Protein AF-A0A7C2C066-F1 (afdb_monomer)

InterPro domains:
  IPR024775 Hercynine oxygenase, DinB-like domain [PF12867] (4-113)
  IPR034660 DinB/YfiT-like putative metalloenzymes [G3DSA:1.20.120.450] (1-120)
  IPR034660 DinB/YfiT-like putative metalloenzymes [SSF109854] (2-119)

Sequence (122 aa):
MVAEHIALVEDSTARVLRRLRRVAAGESLPPVPFVPGMVKDGRPQAPEGVRPKGGLSLEEVLALLAKARAFLLEEAAKADPQHPATFPHPFFGELTALGWVRAAAYHEAHHLKALQEALSSR

pLDDT: mean 95.57, std 4.98, range [55.0, 98.81]

Foldseek 3Di:
DLLQLLLLLLLVLLVVLVVLLCVVVVDDDDDDDADAWDADPNRTDDDPSRDDPDPDDPVRSVVSSVVSVVSSVVSLVSGDLPDPDWDQDNHPGTDHNVRSVVVSVVSVVVSVVVVVVVVVVD

Structure (mmCIF, N/CA/C/O backbone):
data_AF-A0A7C2C066-F1
#
_entry.id   AF-A0A7C2C066-F1
#
loop_
_atom_site.group_PDB
_atom_site.id
_atom_site.type_symbol
_atom_site.label_atom_id
_atom_site.label_alt_id
_atom_site.label_comp_id
_atom_site.label_asym_id
_atom_site.label_entity_id
_atom_site.label_seq_id
_atom_site.pdbx_PDB_ins_code
_atom_site.Cartn_x
_atom_site.Cartn_y
_atom_site.Cartn_z
_atom_site.occupancy
_atom_site.B_iso_or_equiv
_atom_site.auth_seq_id
_atom_site.auth_comp_id
_atom_site.auth_asym_id
_atom_site.auth_atom_id
_atom_site.pdbx_PDB_model_num
ATOM 1 N N . MET A 1 1 ? -8.740 -3.406 14.423 1.00 85.00 1 MET A N 1
ATOM 2 C CA . MET A 1 1 ? -9.320 -2.034 14.293 1.00 85.00 1 MET A CA 1
ATOM 3 C C . MET A 1 1 ? -9.180 -1.526 12.854 1.00 85.00 1 MET A C 1
ATOM 5 O O . MET A 1 1 ? -8.377 -2.090 12.125 1.00 85.00 1 MET A O 1
ATOM 9 N N . VAL A 1 2 ? -9.914 -0.488 12.416 1.00 93.44 2 VAL A N 1
ATOM 10 C CA . VAL A 1 2 ? -9.750 0.071 11.046 1.00 93.44 2 VAL A CA 1
ATOM 11 C C . VAL A 1 2 ? -8.317 0.566 10.816 1.00 93.44 2 VAL A C 1
ATOM 13 O O . VAL A 1 2 ? -7.718 0.233 9.803 1.00 93.44 2 VAL A O 1
ATOM 16 N N . ALA A 1 3 ? -7.720 1.257 11.790 1.00 94.69 3 ALA A N 1
ATOM 17 C CA . ALA A 1 3 ? -6.328 1.709 11.700 1.00 94.69 3 ALA A CA 1
ATOM 18 C C . ALA A 1 3 ? -5.314 0.552 11.581 1.00 94.69 3 ALA A C 1
ATOM 20 O O . ALA A 1 3 ? -4.340 0.659 10.846 1.00 94.69 3 ALA A O 1
ATOM 21 N N . GLU A 1 4 ? -5.573 -0.585 12.236 1.00 97.31 4 GLU A N 1
ATOM 22 C CA . GLU A 1 4 ? -4.751 -1.797 12.100 1.00 97.31 4 GLU A CA 1
ATOM 23 C C . GLU A 1 4 ? -4.838 -2.361 10.676 1.00 97.31 4 GLU A C 1
ATOM 25 O O . GLU A 1 4 ? -3.824 -2.735 10.100 1.00 97.31 4 GLU A O 1
ATOM 30 N N . HIS A 1 5 ? -6.036 -2.371 10.079 1.00 97.12 5 HIS A N 1
ATOM 31 C CA . HIS A 1 5 ? -6.213 -2.775 8.684 1.00 97.12 5 HIS A CA 1
ATOM 32 C C . HIS A 1 5 ? -5.418 -1.876 7.732 1.00 97.12 5 HIS A C 1
ATOM 34 O O . HIS A 1 5 ? -4.693 -2.387 6.882 1.00 97.12 5 HIS A O 1
ATOM 40 N N . ILE A 1 6 ? -5.525 -0.552 7.900 1.00 97.56 6 ILE A N 1
ATOM 41 C CA . ILE A 1 6 ? -4.792 0.430 7.088 1.00 97.56 6 ILE A CA 1
ATOM 42 C C . ILE A 1 6 ? -3.285 0.186 7.207 1.00 97.56 6 ILE A C 1
ATOM 44 O O . ILE A 1 6 ? -2.611 0.062 6.190 1.00 97.56 6 ILE A O 1
ATOM 48 N N . ALA A 1 7 ? -2.764 0.009 8.424 1.00 98.00 7 ALA A N 1
ATOM 49 C CA . ALA A 1 7 ? -1.339 -0.233 8.634 1.00 98.00 7 ALA A CA 1
ATOM 50 C C . ALA A 1 7 ? -0.834 -1.497 7.912 1.00 98.00 7 ALA A C 1
ATOM 52 O O . ALA A 1 7 ? 0.238 -1.486 7.307 1.00 98.00 7 ALA A O 1
ATOM 53 N N . LEU A 1 8 ? -1.614 -2.583 7.930 1.00 98.19 8 LEU A N 1
ATOM 54 C CA . LEU A 1 8 ? -1.267 -3.815 7.216 1.00 98.19 8 LEU A CA 1
ATOM 55 C C . LEU A 1 8 ? -1.300 -3.632 5.688 1.00 98.19 8 LEU A C 1
ATOM 57 O O . LEU A 1 8 ? -0.448 -4.179 4.986 1.00 98.19 8 LEU A O 1
ATOM 61 N N . VAL A 1 9 ? -2.258 -2.860 5.165 1.00 98.19 9 VAL A N 1
ATOM 62 C CA . VAL A 1 9 ? -2.347 -2.542 3.729 1.00 98.19 9 VAL A CA 1
ATOM 63 C C . VAL A 1 9 ? -1.191 -1.645 3.280 1.00 98.19 9 VAL A C 1
ATOM 65 O O . VAL A 1 9 ? -0.619 -1.884 2.214 1.00 98.19 9 VAL A O 1
ATOM 68 N N . GLU A 1 10 ? -0.794 -0.664 4.090 1.00 98.56 10 GLU A N 1
ATOM 69 C CA . GLU A 1 10 ? 0.356 0.200 3.805 1.00 98.56 10 GLU A CA 1
ATOM 70 C C . GLU A 1 10 ? 1.674 -0.587 3.795 1.00 98.56 10 GLU A C 1
ATOM 72 O O . GLU A 1 10 ? 2.435 -0.479 2.833 1.00 98.56 10 GLU A O 1
ATOM 77 N N . ASP A 1 11 ? 1.918 -1.445 4.796 1.00 98.69 11 ASP A N 1
ATOM 78 C CA . ASP A 1 11 ? 3.110 -2.309 4.830 1.00 98.69 11 ASP A CA 1
ATOM 79 C C . ASP A 1 11 ? 3.138 -3.275 3.633 1.00 98.69 11 ASP A C 1
ATOM 81 O O . ASP A 1 11 ? 4.172 -3.436 2.977 1.00 98.69 11 ASP A O 1
ATOM 85 N N . SER A 1 12 ? 1.993 -3.879 3.294 1.00 97.94 12 SER A N 1
ATOM 86 C CA . SER A 1 12 ? 1.867 -4.750 2.122 1.00 97.94 12 SER A CA 1
ATOM 87 C C . SER A 1 12 ? 2.185 -4.001 0.824 1.00 97.94 12 SER A C 1
ATOM 89 O O . SER A 1 12 ? 2.999 -4.472 0.025 1.00 97.94 12 SER A O 1
ATOM 91 N N . THR A 1 13 ? 1.623 -2.802 0.647 1.00 98.50 13 THR A N 1
ATOM 92 C CA . THR A 1 13 ? 1.886 -1.944 -0.517 1.00 98.50 13 THR A CA 1
ATOM 93 C C . THR A 1 13 ? 3.366 -1.582 -0.602 1.00 98.50 13 THR A C 1
ATOM 95 O O . THR A 1 13 ? 3.974 -1.741 -1.658 1.00 98.50 13 THR A O 1
ATOM 98 N N . ALA A 1 14 ? 3.988 -1.179 0.508 1.00 98.75 14 ALA A N 1
ATOM 99 C CA . ALA A 1 14 ? 5.409 -0.842 0.558 1.00 98.75 14 ALA A CA 1
ATOM 100 C C . ALA A 1 14 ? 6.302 -2.013 0.103 1.00 98.75 14 ALA A C 1
ATOM 102 O O . ALA A 1 14 ? 7.240 -1.830 -0.678 1.00 98.75 14 ALA A O 1
ATOM 103 N N . ARG A 1 15 ? 5.982 -3.249 0.514 1.00 98.44 15 ARG A N 1
ATOM 104 C CA . ARG A 1 15 ? 6.694 -4.457 0.050 1.00 98.44 15 ARG A CA 1
ATOM 105 C C . ARG A 1 15 ? 6.535 -4.689 -1.448 1.00 98.44 15 ARG A C 1
ATOM 107 O O . ARG A 1 15 ? 7.500 -5.109 -2.092 1.00 98.44 15 ARG A O 1
ATOM 114 N N . VAL A 1 16 ? 5.357 -4.416 -2.005 1.00 98.19 16 VAL A N 1
ATOM 115 C CA . VAL A 1 16 ? 5.132 -4.502 -3.452 1.00 98.19 16 VAL A CA 1
ATOM 116 C C . VAL A 1 16 ? 5.937 -3.436 -4.195 1.00 98.19 16 VAL A C 1
ATOM 118 O O . VAL A 1 16 ? 6.626 -3.774 -5.154 1.00 98.19 16 VAL A O 1
ATOM 121 N N . LEU A 1 17 ? 5.950 -2.186 -3.725 1.00 98.69 17 LEU A N 1
ATOM 122 C CA . LEU A 1 17 ? 6.763 -1.119 -4.325 1.00 98.69 17 LEU A CA 1
ATOM 123 C C . LEU A 1 17 ? 8.253 -1.464 -4.306 1.00 98.69 17 LEU A C 1
ATOM 125 O O . LEU A 1 17 ? 8.925 -1.370 -5.333 1.00 98.69 17 LEU A O 1
ATOM 129 N N . ARG A 1 18 ? 8.755 -1.977 -3.177 1.00 98.56 18 ARG A N 1
ATOM 130 C CA . ARG A 1 18 ? 10.123 -2.496 -3.074 1.00 98.56 18 ARG A CA 1
ATOM 131 C C . ARG A 1 18 ? 10.387 -3.592 -4.103 1.00 98.56 18 ARG A C 1
ATOM 133 O O . ARG A 1 18 ? 11.435 -3.594 -4.741 1.00 98.56 18 ARG A O 1
ATOM 140 N N . ARG A 1 19 ? 9.462 -4.543 -4.255 1.00 98.12 19 ARG A N 1
ATOM 141 C CA . ARG A 1 19 ? 9.585 -5.631 -5.232 1.00 98.12 19 ARG A CA 1
ATOM 142 C C . ARG A 1 19 ? 9.658 -5.087 -6.658 1.00 98.12 19 ARG A C 1
ATOM 144 O O . ARG A 1 19 ? 10.547 -5.484 -7.403 1.00 98.12 19 ARG A O 1
ATOM 151 N N . LEU A 1 20 ? 8.759 -4.177 -7.018 1.00 98.12 20 LEU A N 1
ATOM 152 C CA . LEU A 1 20 ? 8.708 -3.563 -8.344 1.00 98.12 20 LEU A CA 1
ATOM 153 C C . LEU A 1 20 ? 9.972 -2.761 -8.649 1.00 98.12 20 LEU A C 1
ATOM 155 O O . LEU A 1 20 ? 10.510 -2.880 -9.743 1.00 98.12 20 LEU A O 1
ATOM 159 N N . ARG A 1 21 ? 10.503 -2.028 -7.667 1.00 97.94 21 ARG A N 1
ATOM 160 C CA . ARG A 1 21 ? 11.782 -1.318 -7.784 1.00 97.94 21 ARG A CA 1
ATOM 161 C C . ARG A 1 21 ? 12.954 -2.262 -8.061 1.00 97.94 21 ARG A C 1
ATOM 163 O O . ARG A 1 21 ? 13.800 -1.956 -8.890 1.00 97.94 21 ARG A O 1
ATOM 170 N N . ARG A 1 22 ? 13.002 -3.415 -7.389 1.00 97.81 22 ARG A N 1
ATOM 171 C CA . ARG A 1 22 ? 14.030 -4.447 -7.621 1.00 97.81 22 ARG A CA 1
ATOM 172 C C . ARG A 1 22 ? 13.919 -5.061 -9.019 1.00 97.81 22 ARG A C 1
ATOM 174 O O . ARG A 1 22 ? 14.922 -5.205 -9.705 1.00 97.81 22 ARG A O 1
ATOM 181 N N . VAL A 1 23 ? 12.698 -5.350 -9.469 1.00 97.06 23 VAL A N 1
ATOM 182 C CA . VAL A 1 23 ? 12.434 -5.816 -10.844 1.00 97.06 23 VAL A CA 1
ATOM 183 C C . VAL A 1 23 ? 12.861 -4.761 -11.869 1.00 97.06 23 VAL A C 1
ATOM 185 O O . VAL A 1 23 ? 13.515 -5.100 -12.849 1.00 97.06 23 VAL A O 1
ATOM 188 N N . ALA A 1 24 ? 12.555 -3.484 -11.626 1.00 96.00 24 ALA A N 1
ATOM 189 C CA . ALA A 1 24 ? 12.984 -2.373 -12.476 1.00 96.00 24 ALA A CA 1
ATOM 190 C C . ALA A 1 24 ? 14.515 -2.220 -12.531 1.00 96.00 24 ALA A C 1
ATOM 192 O O . ALA A 1 24 ? 15.060 -1.820 -13.554 1.00 96.00 24 ALA A O 1
ATOM 193 N N . ALA A 1 25 ? 15.219 -2.603 -11.463 1.00 96.69 25 ALA A N 1
ATOM 194 C CA . ALA A 1 25 ? 16.680 -2.674 -11.428 1.00 96.69 25 ALA A CA 1
ATOM 195 C C . ALA A 1 25 ? 17.262 -3.924 -12.127 1.00 96.69 25 ALA A C 1
ATOM 197 O O . ALA A 1 25 ? 18.473 -4.134 -12.093 1.00 96.69 25 ALA A O 1
ATOM 198 N N . GLY A 1 26 ? 16.424 -4.759 -12.752 1.00 96.88 26 GLY A N 1
ATOM 199 C CA . GLY A 1 26 ? 16.839 -5.961 -13.478 1.00 96.88 26 GLY A CA 1
ATOM 20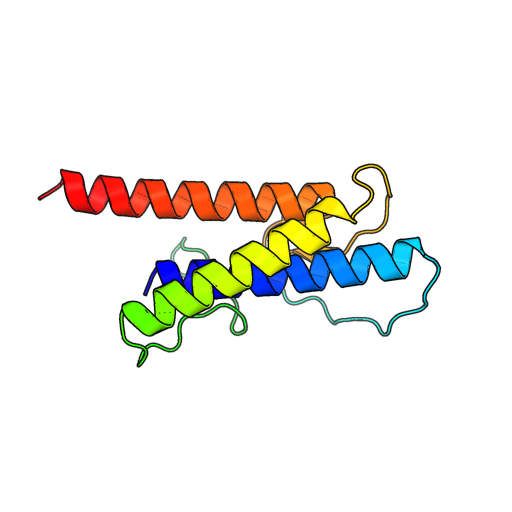0 C C . GLY A 1 26 ? 16.968 -7.218 -12.616 1.00 96.88 26 GLY A C 1
ATOM 201 O O . GLY A 1 26 ? 17.459 -8.238 -13.099 1.00 96.88 26 GLY A O 1
ATOM 202 N N . GLU A 1 27 ? 16.537 -7.191 -11.350 1.00 97.94 27 GLU A N 1
ATOM 203 C CA . GLU A 1 27 ? 16.578 -8.384 -10.504 1.00 97.94 27 GLU A CA 1
ATOM 204 C C . GLU A 1 27 ? 15.534 -9.424 -10.940 1.00 97.94 27 GLU A C 1
ATOM 206 O O . GLU A 1 27 ? 14.340 -9.132 -11.053 1.00 97.94 27 GLU A O 1
ATOM 211 N N . SER A 1 28 ? 15.968 -10.679 -11.092 1.00 95.50 28 SER A N 1
ATOM 212 C CA . SER A 1 28 ? 15.064 -11.819 -11.261 1.00 95.50 28 SER A CA 1
ATOM 213 C C . SER A 1 28 ? 14.562 -12.287 -9.895 1.00 95.50 28 SER A C 1
ATOM 215 O O . SER A 1 28 ? 15.324 -12.805 -9.078 1.00 95.50 28 SER A O 1
ATOM 217 N N . LEU A 1 29 ? 13.274 -12.071 -9.621 1.00 95.19 29 LEU A N 1
ATOM 218 C CA . LEU A 1 29 ? 12.647 -12.437 -8.352 1.00 95.19 29 LEU A CA 1
ATOM 219 C C . LEU A 1 29 ? 11.726 -13.648 -8.525 1.00 95.19 29 LEU A C 1
ATOM 221 O O . LEU A 1 29 ? 11.014 -13.726 -9.527 1.00 95.19 29 LEU A O 1
ATOM 225 N N . PRO A 1 30 ? 11.646 -14.549 -7.527 1.00 93.94 30 PRO A N 1
ATOM 226 C CA . PRO A 1 30 ? 10.768 -15.711 -7.601 1.00 93.94 30 PRO A CA 1
ATOM 227 C C . PRO A 1 30 ? 9.309 -15.271 -7.777 1.00 93.94 30 PRO A C 1
ATOM 229 O O . PRO A 1 30 ? 8.913 -14.265 -7.169 1.00 93.94 30 PRO A O 1
ATOM 232 N N . PRO A 1 31 ? 8.513 -15.981 -8.594 1.00 88.88 31 PRO A N 1
ATOM 233 C CA . PRO A 1 31 ? 7.116 -15.638 -8.812 1.00 88.88 31 PRO A CA 1
ATOM 234 C C . PRO A 1 31 ? 6.332 -15.734 -7.501 1.00 88.88 31 PRO A C 1
ATOM 236 O O . PRO A 1 31 ? 6.587 -16.603 -6.668 1.00 88.88 31 PRO A O 1
ATOM 239 N N . VAL A 1 32 ? 5.368 -14.833 -7.325 1.00 90.12 32 VAL A N 1
ATOM 240 C CA . VAL A 1 32 ? 4.404 -14.896 -6.223 1.00 90.12 32 VAL A CA 1
ATOM 241 C C . VAL A 1 32 ? 3.071 -15.334 -6.824 1.00 90.12 32 VAL A C 1
ATOM 243 O O . VAL A 1 32 ? 2.603 -14.661 -7.744 1.00 90.12 32 VAL A O 1
ATOM 246 N N . PRO A 1 33 ? 2.465 -16.443 -6.361 1.00 89.44 33 PRO A N 1
ATOM 247 C CA . PRO A 1 33 ? 1.160 -16.867 -6.849 1.00 89.44 33 PRO A CA 1
ATOM 248 C C . PRO A 1 33 ? 0.112 -15.773 -6.641 1.00 89.44 33 PRO A C 1
ATOM 250 O O . PRO A 1 33 ? -0.024 -15.232 -5.542 1.00 89.44 33 PRO A O 1
ATOM 253 N N . PHE A 1 34 ? -0.634 -15.456 -7.697 1.00 91.38 34 PHE A N 1
ATOM 254 C CA . PHE A 1 34 ? -1.765 -14.546 -7.593 1.00 91.38 34 PHE A CA 1
ATOM 255 C C . PHE A 1 34 ? -2.905 -15.208 -6.816 1.00 91.38 34 PHE A C 1
ATOM 257 O O . PHE A 1 34 ? -3.294 -16.339 -7.108 1.00 91.38 34 PHE A O 1
ATOM 264 N N . VAL A 1 35 ? -3.463 -14.471 -5.857 1.00 90.50 35 VAL A N 1
ATOM 265 C CA . VAL A 1 35 ? -4.668 -14.862 -5.124 1.00 90.50 35 VAL A CA 1
ATOM 266 C C . VAL A 1 35 ? -5.733 -13.789 -5.364 1.00 90.50 35 VAL A C 1
ATOM 268 O O . VAL A 1 35 ? -5.538 -12.648 -4.929 1.00 90.50 35 VAL A O 1
ATOM 271 N N . PRO A 1 36 ? -6.843 -14.112 -6.052 1.00 92.62 36 PRO A N 1
ATOM 272 C CA . PRO A 1 36 ? -7.905 -13.147 -6.294 1.00 92.62 36 PRO A CA 1
ATOM 273 C C . PRO A 1 36 ? -8.604 -12.752 -4.991 1.00 92.62 36 PRO A C 1
ATOM 275 O O . PRO A 1 36 ? -8.742 -13.543 -4.054 1.00 92.62 36 PRO A O 1
ATOM 278 N N . GLY A 1 37 ? -9.070 -11.508 -4.944 1.00 94.12 37 GLY A N 1
ATOM 279 C CA . GLY A 1 37 ? -9.902 -11.003 -3.865 1.00 94.12 37 GLY A CA 1
ATOM 280 C C . GLY A 1 37 ? -11.249 -11.720 -3.836 1.00 94.12 37 GLY A C 1
ATOM 281 O O . GLY A 1 37 ? -11.815 -12.061 -4.874 1.00 94.12 37 GLY A O 1
ATOM 282 N N . MET A 1 38 ? -11.780 -11.941 -2.636 1.00 96.31 38 MET A N 1
ATOM 283 C CA . MET A 1 38 ? -13.093 -12.558 -2.456 1.00 96.31 38 MET A CA 1
ATOM 284 C C . MET A 1 38 ? -14.147 -11.498 -2.153 1.00 96.31 38 MET A C 1
ATOM 286 O O . MET A 1 38 ? -13.891 -10.551 -1.409 1.00 96.31 38 MET A O 1
ATOM 290 N N . VAL A 1 39 ? -15.353 -11.693 -2.678 1.00 96.25 39 VAL A N 1
ATOM 291 C CA . VAL A 1 39 ? -16.541 -10.905 -2.335 1.00 96.25 39 VAL A CA 1
ATOM 292 C C . VAL A 1 39 ? -17.551 -11.844 -1.688 1.00 96.25 39 VAL A C 1
ATOM 294 O O . VAL A 1 39 ? -17.864 -12.893 -2.242 1.00 96.25 39 VAL A O 1
ATOM 297 N N . LYS A 1 40 ? -18.055 -11.474 -0.511 1.00 96.00 40 LYS A N 1
ATOM 298 C CA . LYS A 1 40 ? -19.087 -12.217 0.218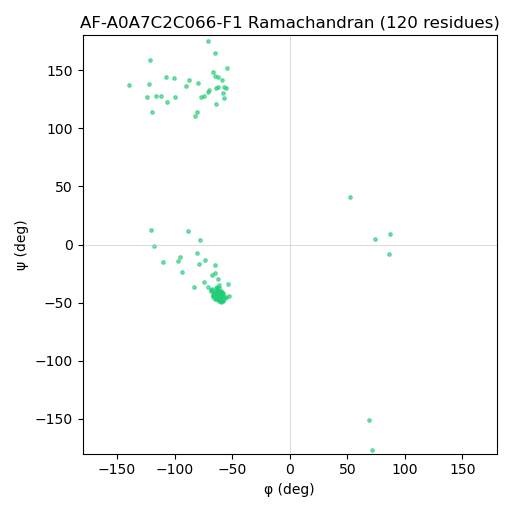 1.00 96.00 40 LYS A CA 1
ATOM 299 C C . LYS A 1 40 ? -20.254 -11.281 0.496 1.00 96.00 40 LYS A C 1
ATOM 301 O O . LYS A 1 40 ? -20.035 -10.193 1.021 1.00 96.00 40 LYS A O 1
ATOM 306 N N . ASP A 1 41 ? -21.463 -11.682 0.110 1.00 95.81 41 ASP A N 1
ATOM 307 C CA . ASP A 1 41 ? -22.694 -10.897 0.294 1.00 95.81 41 ASP A CA 1
ATOM 308 C C . ASP 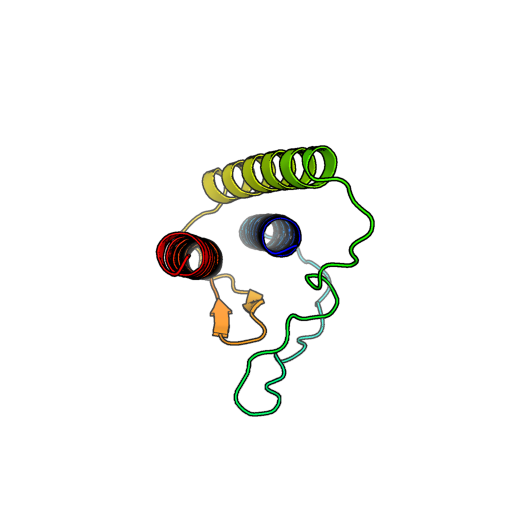A 1 41 ? -22.573 -9.457 -0.252 1.00 95.81 41 ASP A C 1
ATOM 310 O O . ASP A 1 41 ? -22.959 -8.481 0.388 1.00 95.81 41 ASP A O 1
ATOM 314 N N . GLY A 1 42 ? -21.938 -9.313 -1.422 1.00 93.69 42 GLY A N 1
ATOM 315 C CA . GLY A 1 42 ? -21.671 -8.016 -2.056 1.00 93.69 42 GLY A CA 1
ATOM 316 C C . GLY A 1 42 ? -20.555 -7.188 -1.405 1.00 93.69 42 GLY A C 1
ATOM 317 O O . GLY A 1 42 ? -20.320 -6.057 -1.823 1.00 93.69 42 GLY A O 1
ATOM 318 N N . ARG A 1 43 ? -19.848 -7.721 -0.399 1.00 91.62 43 ARG A N 1
ATOM 319 C CA . ARG A 1 43 ? -18.788 -7.013 0.335 1.00 91.62 43 ARG A CA 1
ATOM 320 C C . ARG A 1 43 ? -17.402 -7.606 0.058 1.00 91.62 43 ARG A C 1
ATOM 322 O O . ARG A 1 43 ? -17.221 -8.815 0.255 1.00 91.62 43 ARG A O 1
ATOM 329 N N . PRO A 1 44 ? -16.408 -6.789 -0.340 1.00 92.81 44 PRO A N 1
ATOM 330 C CA . PRO A 1 44 ? -15.036 -7.254 -0.486 1.00 92.81 44 PRO A CA 1
ATOM 331 C C . PRO A 1 44 ? -14.489 -7.736 0.857 1.00 92.81 44 PRO A C 1
ATOM 333 O O . PRO A 1 44 ? -14.684 -7.104 1.895 1.00 92.81 44 PRO A O 1
ATOM 336 N N . GLN A 1 45 ? -13.811 -8.877 0.833 1.00 94.88 45 GLN A N 1
ATOM 337 C CA . GLN A 1 45 ? -13.191 -9.483 2.001 1.00 94.88 45 GLN A CA 1
ATOM 338 C C . GLN A 1 45 ? -11.703 -9.153 2.013 1.00 94.88 45 GLN A C 1
ATOM 340 O O . GLN A 1 45 ? -10.998 -9.422 1.041 1.00 94.88 45 GLN A O 1
ATOM 345 N N . ALA A 1 46 ? -11.217 -8.613 3.133 1.00 92.31 46 ALA A N 1
ATOM 346 C C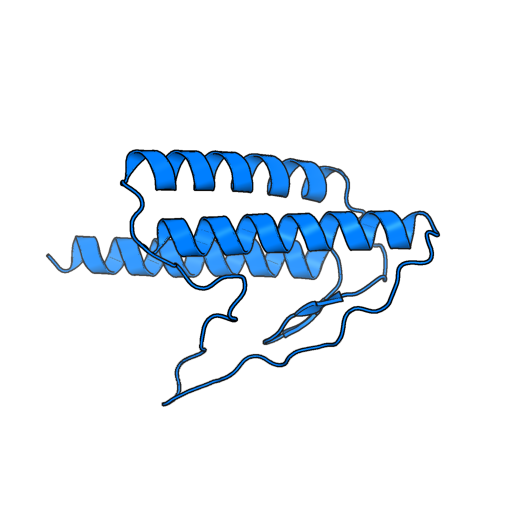A . ALA A 1 46 ? -9.790 -8.386 3.318 1.00 92.31 46 ALA A CA 1
ATOM 347 C C . ALA A 1 46 ? -9.022 -9.719 3.160 1.00 92.31 46 ALA A C 1
ATOM 349 O O . ALA A 1 46 ? -9.358 -10.699 3.853 1.00 92.31 46 ALA A O 1
ATOM 350 N N . PRO A 1 47 ? -8.003 -9.767 2.276 1.00 93.00 47 PRO A N 1
ATOM 351 C CA . PRO A 1 47 ? -7.094 -10.902 2.181 1.00 93.00 47 PRO A CA 1
ATOM 352 C C . PRO A 1 47 ? -6.457 -11.219 3.534 1.00 93.00 47 PRO A C 1
ATOM 354 O O . PRO A 1 47 ? -6.278 -10.329 4.365 1.00 93.00 47 PRO A O 1
ATOM 357 N N . GLU A 1 48 ? -6.090 -12.484 3.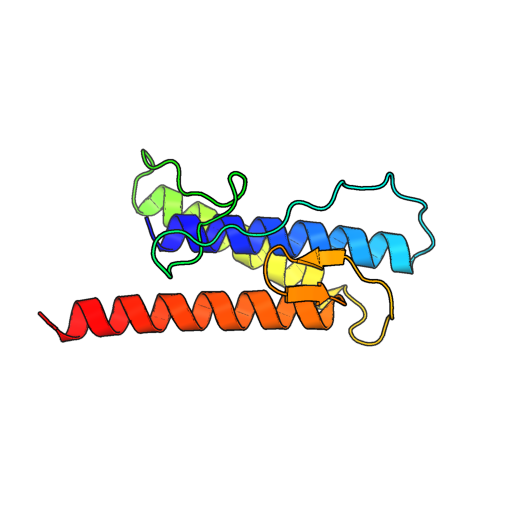749 1.00 91.75 48 GLU A N 1
ATOM 358 C CA . GLU A 1 48 ? -5.569 -12.962 5.037 1.00 91.75 48 GLU A CA 1
ATOM 359 C C . GLU A 1 48 ? -4.397 -12.115 5.554 1.00 91.75 48 GLU A C 1
ATOM 361 O O . GLU A 1 48 ? -4.406 -11.699 6.711 1.00 91.75 48 GLU A O 1
ATOM 366 N N . GLY A 1 49 ? -3.444 -11.773 4.679 1.00 90.25 49 GLY A N 1
ATOM 367 C CA . GLY A 1 49 ? -2.253 -10.998 5.043 1.00 90.25 49 GLY A CA 1
ATOM 368 C C . GLY A 1 49 ? -2.520 -9.564 5.514 1.00 90.25 49 GLY A C 1
ATOM 369 O O . GLY A 1 49 ? -1.654 -8.974 6.151 1.00 90.25 49 GLY A O 1
ATOM 370 N N . VAL A 1 50 ? -3.704 -9.010 5.238 1.00 95.12 50 VAL A N 1
ATOM 371 C CA . VAL A 1 50 ? -4.091 -7.648 5.648 1.00 95.12 50 VAL A CA 1
ATOM 372 C C . VAL A 1 50 ? -5.336 -7.628 6.532 1.00 95.12 50 VAL A C 1
ATOM 374 O O . VAL A 1 50 ? -5.920 -6.571 6.777 1.00 95.12 50 VAL A O 1
ATOM 377 N N . ARG A 1 51 ? -5.767 -8.792 7.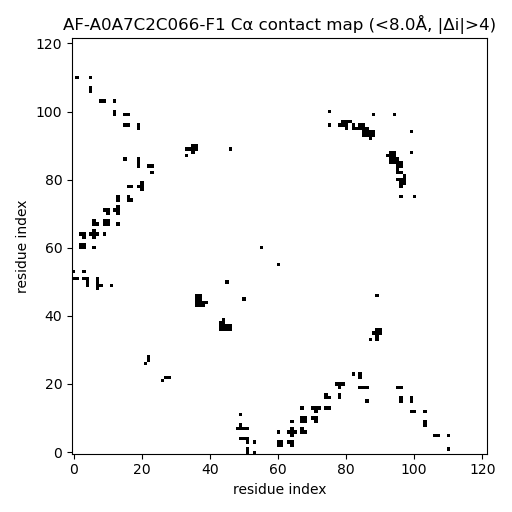026 1.00 94.62 51 ARG A N 1
ATOM 378 C CA . ARG A 1 51 ? -6.886 -8.888 7.959 1.00 94.62 51 ARG A CA 1
ATOM 379 C C . ARG A 1 51 ? -6.419 -8.480 9.364 1.00 94.62 51 ARG A C 1
ATOM 381 O O . ARG A 1 51 ? -5.456 -9.066 9.859 1.00 94.62 51 ARG A O 1
A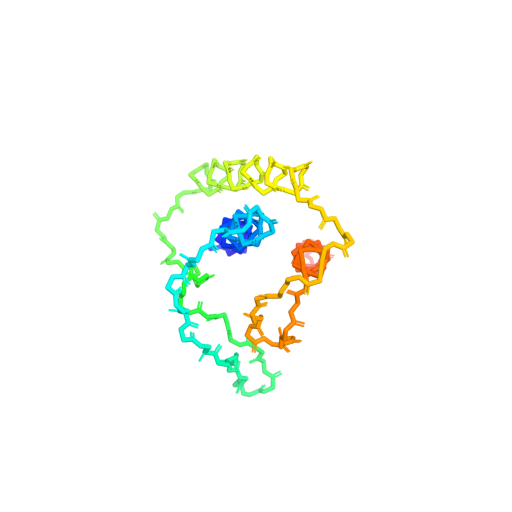TOM 388 N N . PRO A 1 52 ? -7.104 -7.532 10.033 1.00 94.31 52 PRO A N 1
ATOM 389 C CA . PRO A 1 52 ? -6.851 -7.232 11.439 1.00 94.31 52 PRO A CA 1
ATOM 390 C C . PRO A 1 52 ? -6.972 -8.487 12.299 1.00 94.31 52 PRO A C 1
ATOM 392 O O . PRO A 1 52 ? -7.932 -9.245 12.152 1.00 94.31 52 PRO A O 1
ATOM 395 N N . LYS A 1 53 ? -6.021 -8.682 13.207 1.00 93.38 53 LYS A N 1
ATOM 396 C CA . LYS A 1 53 ? -6.017 -9.793 14.166 1.00 93.38 53 LYS A CA 1
ATOM 397 C C . LYS A 1 53 ? -6.662 -9.385 15.488 1.00 93.38 53 LYS A C 1
ATOM 399 O O . LYS A 1 53 ? -7.187 -10.240 16.195 1.00 93.38 53 LYS A O 1
ATOM 404 N N . GLY A 1 54 ? -6.673 -8.085 15.789 1.00 92.81 54 GLY A N 1
ATOM 405 C CA . GLY A 1 54 ? -7.088 -7.581 17.093 1.00 92.81 54 GLY A CA 1
ATOM 406 C C . GLY A 1 54 ? -6.057 -7.894 18.182 1.00 92.81 54 GLY A C 1
ATOM 407 O O . GLY A 1 54 ? -4.984 -8.427 17.912 1.00 92.81 54 GLY A O 1
ATOM 408 N N . GLY A 1 55 ? -6.376 -7.523 19.422 1.00 94.81 55 GLY A N 1
ATOM 409 C CA . GLY A 1 55 ? -5.506 -7.754 20.584 1.00 94.81 55 GLY A CA 1
ATOM 410 C C . GLY A 1 55 ? -4.442 -6.680 20.835 1.00 94.81 55 GLY A C 1
ATOM 411 O O . GLY A 1 55 ? -3.822 -6.707 21.888 1.00 94.81 55 GLY A O 1
ATOM 412 N N . LEU A 1 56 ? -4.270 -5.721 19.921 1.00 96.56 56 LEU A N 1
ATOM 413 C CA . LEU A 1 56 ? -3.426 -4.543 20.130 1.00 96.56 56 LEU A CA 1
ATOM 414 C C . LEU A 1 56 ? -4.214 -3.409 20.798 1.00 96.56 56 LEU A C 1
ATOM 416 O O . LEU A 1 56 ? -5.376 -3.158 20.460 1.00 96.56 56 LEU A O 1
ATOM 420 N N . SER A 1 57 ? -3.553 -2.691 21.700 1.00 97.19 57 SER A N 1
ATOM 421 C CA . SER A 1 57 ? -4.002 -1.404 22.225 1.00 97.19 57 SER A CA 1
ATOM 422 C C . SER A 1 57 ? -4.038 -0.336 21.126 1.00 97.19 57 SER A C 1
ATOM 424 O O . SER A 1 57 ? -3.461 -0.485 20.044 1.00 97.19 57 SER A O 1
ATOM 426 N N . LEU A 1 58 ? -4.722 0.779 21.397 1.00 95.50 58 LEU A N 1
ATOM 427 C CA . LEU A 1 58 ? -4.759 1.907 20.467 1.00 95.50 58 LEU A CA 1
ATOM 428 C C . LEU A 1 58 ? -3.354 2.456 20.187 1.00 95.50 58 LEU A C 1
ATOM 430 O O . LEU A 1 58 ? -3.027 2.715 19.032 1.00 95.50 58 LEU A O 1
ATOM 434 N N . GLU A 1 59 ? -2.526 2.600 21.221 1.00 98.00 59 GLU A N 1
ATOM 435 C CA . GLU A 1 59 ? -1.154 3.097 21.095 1.00 98.00 59 GLU A CA 1
ATOM 436 C C . GLU A 1 59 ? -0.308 2.188 20.195 1.00 98.00 59 GLU A C 1
ATOM 438 O O . GLU A 1 59 ? 0.341 2.669 19.266 1.00 98.00 59 GLU A O 1
ATOM 443 N N . GLU A 1 60 ? -0.396 0.869 20.384 1.00 98.25 60 GLU A N 1
ATOM 444 C CA . GLU A 1 60 ? 0.307 -0.105 19.543 1.00 98.25 60 GLU A CA 1
ATOM 445 C C . GLU A 1 60 ? -0.143 -0.039 18.080 1.00 98.25 60 GLU A C 1
ATOM 447 O O . GLU A 1 60 ? 0.685 -0.112 17.170 1.00 98.25 60 GLU A O 1
ATOM 452 N N . VAL A 1 61 ? -1.442 0.145 17.827 1.00 97.75 61 VAL A N 1
ATOM 453 C CA . VAL A 1 61 ? -1.956 0.292 16.458 1.00 97.75 61 VAL A CA 1
ATOM 454 C C . VAL A 1 61 ? -1.505 1.600 15.815 1.00 97.75 61 VAL A C 1
ATOM 456 O O . VAL A 1 61 ? -1.160 1.599 14.633 1.00 97.75 61 VAL A O 1
ATOM 459 N N . LEU A 1 62 ? -1.465 2.704 16.561 1.00 97.12 62 LEU A N 1
ATOM 460 C CA . LEU A 1 62 ? -0.966 3.980 16.046 1.00 97.12 62 LEU A CA 1
ATOM 461 C C . LEU A 1 62 ? 0.537 3.915 15.746 1.00 97.12 62 LEU A C 1
ATOM 463 O O . LEU A 1 62 ? 0.968 4.405 14.702 1.00 97.12 62 LEU A O 1
ATOM 467 N N . ALA A 1 63 ? 1.323 3.253 16.597 1.00 98.31 63 ALA A N 1
ATOM 468 C CA . ALA A 1 63 ? 2.742 3.015 16.348 1.00 98.31 63 ALA A CA 1
ATOM 469 C C . ALA A 1 63 ? 2.964 2.130 15.108 1.00 98.31 63 ALA A C 1
ATOM 471 O O . ALA A 1 63 ? 3.829 2.422 14.277 1.00 98.31 63 ALA A O 1
ATOM 472 N N . LEU A 1 64 ? 2.155 1.077 14.943 1.00 98.06 64 LEU A N 1
ATOM 473 C CA . LEU A 1 64 ? 2.185 0.216 13.761 1.00 98.06 64 LEU A CA 1
ATOM 474 C C . LEU A 1 64 ? 1.857 1.003 12.485 1.00 98.06 64 LEU A C 1
ATOM 476 O O . LEU A 1 64 ? 2.578 0.879 11.495 1.00 98.06 64 LEU A O 1
ATOM 480 N N . LEU A 1 65 ? 0.809 1.831 12.517 1.00 97.81 65 LEU A N 1
ATOM 481 C CA . LEU A 1 65 ? 0.413 2.673 11.390 1.00 97.81 65 LEU A CA 1
ATOM 482 C C . LEU A 1 65 ? 1.506 3.681 11.028 1.00 97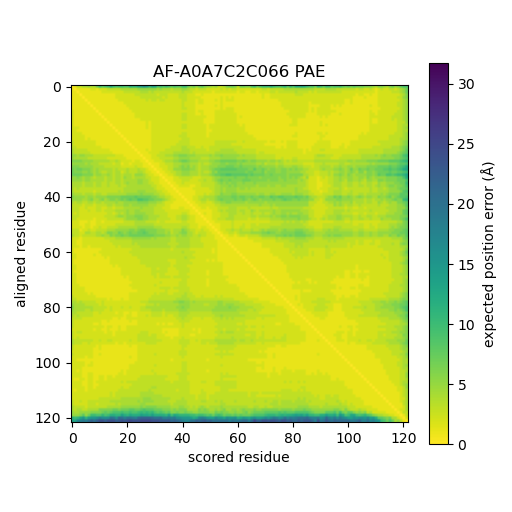.81 65 LEU A C 1
ATOM 484 O O . LEU A 1 65 ? 1.880 3.773 9.864 1.00 97.81 65 LEU A O 1
ATOM 488 N N . ALA A 1 66 ? 2.076 4.383 12.009 1.00 98.50 66 ALA A N 1
ATOM 489 C CA . ALA A 1 66 ? 3.157 5.338 11.768 1.00 98.50 66 ALA A CA 1
ATOM 490 C C . ALA A 1 66 ? 4.379 4.671 11.112 1.00 98.50 66 ALA A C 1
ATOM 492 O O . ALA A 1 66 ? 4.957 5.206 10.163 1.00 98.50 66 ALA A O 1
ATOM 493 N N . LYS A 1 67 ? 4.746 3.469 11.574 1.00 98.69 67 LYS A N 1
ATOM 494 C CA . LYS A 1 67 ? 5.833 2.678 10.988 1.00 98.69 67 LYS A CA 1
ATOM 495 C C . LYS A 1 67 ? 5.524 2.249 9.551 1.00 98.69 67 LYS A C 1
ATOM 497 O O . LYS A 1 67 ? 6.388 2.381 8.684 1.00 98.69 67 LYS A O 1
ATOM 502 N N . ALA A 1 68 ? 4.320 1.736 9.298 1.00 98.56 68 ALA A N 1
ATOM 503 C CA . ALA A 1 68 ? 3.895 1.318 7.964 1.00 98.56 68 ALA A CA 1
ATOM 504 C C . ALA A 1 68 ? 3.869 2.503 6.985 1.00 98.56 68 ALA A C 1
ATOM 506 O O . ALA A 1 68 ? 4.392 2.387 5.877 1.00 98.56 68 ALA A O 1
ATOM 507 N N . ARG A 1 69 ? 3.383 3.666 7.437 1.00 98.50 69 ARG A N 1
ATOM 508 C CA . ARG A 1 69 ? 3.365 4.913 6.665 1.00 98.50 69 ARG A CA 1
ATOM 509 C C . ARG A 1 69 ? 4.756 5.352 6.255 1.00 98.50 69 ARG A C 1
ATOM 511 O O . ARG A 1 69 ? 4.984 5.644 5.084 1.00 98.50 69 ARG A O 1
ATOM 518 N N . ALA A 1 70 ? 5.688 5.394 7.205 1.00 98.81 70 ALA A N 1
ATOM 519 C CA . ALA A 1 70 ? 7.068 5.772 6.924 1.00 98.81 70 ALA A CA 1
ATOM 520 C C . ALA A 1 70 ? 7.686 4.850 5.861 1.00 98.81 70 ALA A C 1
ATOM 522 O O . ALA A 1 70 ? 8.296 5.329 4.907 1.00 98.81 70 ALA A O 1
ATOM 523 N N . PHE A 1 71 ? 7.455 3.540 5.979 1.00 98.81 71 PHE A N 1
ATOM 524 C CA . PHE A 1 71 ? 7.954 2.559 5.021 1.00 98.81 71 PHE A CA 1
ATOM 525 C C . PHE A 1 71 ? 7.313 2.707 3.628 1.00 98.81 71 PHE A C 1
ATOM 527 O O . PHE A 1 71 ? 8.018 2.677 2.617 1.00 98.81 71 PHE A O 1
ATOM 534 N N . LEU A 1 72 ? 5.995 2.920 3.557 1.00 98.81 72 LEU A N 1
ATOM 535 C CA . LEU A 1 72 ? 5.292 3.174 2.299 1.00 98.81 72 LEU A CA 1
ATOM 536 C C . LEU A 1 72 ? 5.826 4.422 1.595 1.00 98.81 72 LEU A C 1
ATOM 538 O O . LEU A 1 72 ? 6.138 4.359 0.407 1.00 98.81 72 LEU A O 1
ATOM 542 N N . LEU A 1 73 ? 5.960 5.536 2.318 1.00 98.62 73 LEU A N 1
ATOM 543 C CA . LEU A 1 73 ? 6.465 6.789 1.757 1.00 98.62 73 LEU A CA 1
ATOM 544 C C . LEU A 1 73 ? 7.916 6.655 1.281 1.00 98.62 73 LEU A C 1
ATOM 546 O O . LEU A 1 73 ? 8.257 7.165 0.215 1.00 98.62 73 LEU A O 1
ATOM 550 N N . GLU A 1 74 ? 8.754 5.928 2.024 1.00 98.69 74 GLU A N 1
ATOM 551 C CA . GLU A 1 74 ? 10.137 5.658 1.632 1.00 98.69 74 GLU A CA 1
ATOM 552 C C . GLU A 1 74 ? 10.223 4.872 0.313 1.00 98.69 74 GLU A C 1
ATOM 554 O O . GLU A 1 74 ? 10.994 5.241 -0.573 1.00 98.69 74 GLU A O 1
ATOM 559 N N . GLU A 1 75 ? 9.455 3.790 0.153 1.00 98.69 75 GLU A N 1
ATOM 560 C CA . GLU A 1 75 ? 9.491 3.003 -1.089 1.00 98.69 75 GLU A CA 1
ATOM 561 C C . GLU A 1 75 ? 8.777 3.709 -2.245 1.00 98.69 75 GLU A C 1
ATOM 563 O O . GLU A 1 75 ? 9.225 3.588 -3.384 1.00 98.69 75 GLU A O 1
ATOM 568 N N . ALA A 1 76 ? 7.726 4.489 -1.977 1.00 98.25 76 ALA A N 1
ATOM 569 C CA . ALA A 1 76 ? 7.065 5.308 -2.990 1.00 98.25 76 ALA A CA 1
ATOM 570 C C . ALA A 1 76 ? 8.003 6.384 -3.555 1.00 98.25 76 ALA A C 1
ATOM 572 O O . ALA A 1 76 ? 8.048 6.566 -4.767 1.00 98.25 76 ALA A O 1
ATOM 573 N N . ALA A 1 77 ? 8.804 7.038 -2.707 1.00 98.31 77 ALA A N 1
ATOM 574 C CA . ALA A 1 77 ? 9.789 8.029 -3.142 1.00 98.31 77 ALA A CA 1
ATOM 575 C C . ALA A 1 77 ? 10.913 7.433 -4.011 1.00 98.31 77 ALA A C 1
ATOM 577 O O . ALA A 1 77 ? 11.541 8.149 -4.787 1.00 98.31 77 ALA A O 1
ATOM 578 N N . LYS A 1 78 ? 11.180 6.128 -3.878 1.00 97.94 78 LYS A N 1
ATOM 579 C CA . LYS A 1 78 ? 12.211 5.404 -4.642 1.00 97.94 78 LYS A CA 1
ATOM 580 C C . LYS A 1 78 ? 11.664 4.699 -5.885 1.00 97.94 78 LYS A C 1
ATOM 582 O O . LYS A 1 78 ? 12.453 4.153 -6.656 1.00 97.94 78 LYS A O 1
ATOM 587 N N . ALA A 1 79 ? 10.347 4.616 -6.041 1.00 94.94 79 ALA A N 1
ATOM 588 C CA . ALA A 1 79 ? 9.726 3.940 -7.167 1.00 94.94 79 ALA A CA 1
ATOM 589 C C . ALA A 1 79 ? 9.734 4.843 -8.406 1.00 94.94 79 ALA A C 1
ATOM 591 O O . ALA A 1 79 ? 9.441 6.031 -8.312 1.00 94.94 79 ALA A O 1
ATOM 592 N N . ASP A 1 80 ? 10.018 4.262 -9.570 1.00 95.62 80 ASP A N 1
ATOM 593 C CA . ASP A 1 80 ? 9.816 4.926 -10.857 1.00 95.62 80 ASP A CA 1
ATOM 594 C C . ASP A 1 80 ? 8.325 4.817 -11.247 1.00 95.62 80 ASP A C 1
ATOM 596 O O . ASP A 1 80 ? 7.832 3.704 -11.474 1.00 95.62 80 ASP A O 1
ATOM 600 N N . PRO A 1 81 ? 7.577 5.936 -11.315 1.00 95.38 81 PRO A N 1
ATOM 601 C CA . PRO A 1 81 ? 6.156 5.908 -11.635 1.00 95.38 81 PRO A CA 1
ATOM 602 C C . PRO A 1 81 ? 5.857 5.622 -13.115 1.00 95.38 81 PRO A C 1
ATOM 604 O O . PRO A 1 81 ? 4.700 5.342 -13.438 1.00 95.38 81 PRO A O 1
ATOM 607 N N . GLN A 1 82 ? 6.852 5.687 -14.005 1.00 97.25 82 GLN A N 1
ATOM 608 C CA . GLN A 1 82 ? 6.718 5.399 -15.436 1.00 97.25 82 GLN A CA 1
ATOM 609 C C . GLN A 1 82 ? 7.137 3.969 -15.807 1.00 97.25 82 GLN A C 1
ATOM 611 O O . GLN A 1 82 ? 6.808 3.508 -16.902 1.00 97.25 82 GLN A O 1
ATOM 616 N N . HIS A 1 83 ? 7.830 3.251 -14.919 1.00 97.75 83 HIS A N 1
ATOM 617 C CA . HIS A 1 83 ? 8.301 1.900 -15.213 1.00 97.75 83 HIS A CA 1
ATOM 618 C C . HIS A 1 83 ? 7.129 0.911 -15.425 1.00 97.75 83 HIS A C 1
ATOM 620 O O . HIS A 1 83 ? 6.196 0.877 -14.615 1.00 97.75 83 HIS A O 1
ATOM 626 N N . PRO A 1 84 ? 7.166 0.051 -16.466 1.00 97.75 84 PRO A N 1
ATOM 627 C CA . PRO A 1 84 ? 6.026 -0.790 -16.849 1.00 97.75 84 PRO A CA 1
ATOM 628 C C . PRO A 1 84 ? 5.855 -2.064 -16.010 1.00 97.75 84 PRO A C 1
ATOM 630 O O . PRO A 1 84 ? 4.870 -2.772 -16.191 1.00 97.75 84 PRO A O 1
ATOM 633 N N . ALA A 1 85 ? 6.800 -2.394 -15.125 1.00 97.00 85 ALA A N 1
ATOM 634 C CA . ALA A 1 85 ? 6.695 -3.577 -14.266 1.00 97.00 85 ALA A CA 1
ATOM 635 C C . ALA A 1 85 ? 5.412 -3.547 -13.423 1.00 97.00 85 ALA A C 1
ATOM 637 O O . ALA A 1 85 ? 5.085 -2.524 -12.812 1.00 97.00 85 ALA A O 1
ATOM 638 N N . THR A 1 86 ? 4.731 -4.690 -13.349 1.00 97.62 86 THR A N 1
ATOM 639 C CA . THR A 1 86 ? 3.476 -4.847 -12.611 1.00 97.62 86 THR A CA 1
ATOM 640 C C . THR A 1 86 ? 3.562 -5.915 -11.531 1.00 97.62 86 THR A C 1
ATOM 642 O O . THR A 1 86 ? 4.444 -6.779 -11.521 1.00 97.62 86 THR A O 1
ATOM 645 N N . PHE A 1 87 ? 2.652 -5.810 -10.568 1.00 97.88 87 PHE A N 1
ATOM 646 C CA . PHE A 1 87 ? 2.382 -6.845 -9.584 1.00 97.88 87 PHE A CA 1
ATOM 647 C C . PHE A 1 87 ? 0.866 -6.924 -9.360 1.00 97.88 87 PHE A C 1
ATOM 649 O O . PHE A 1 87 ? 0.227 -5.869 -9.250 1.00 97.88 87 PHE A O 1
ATOM 656 N N . PRO A 1 88 ? 0.273 -8.126 -9.278 1.00 97.00 88 PRO A N 1
ATOM 657 C CA . PRO A 1 88 ? -1.175 -8.263 -9.253 1.00 97.00 88 PRO A CA 1
ATOM 658 C C . PRO A 1 88 ? -1.782 -7.855 -7.906 1.00 97.00 88 PRO A C 1
ATOM 660 O O . PRO A 1 88 ? -1.406 -8.357 -6.846 1.00 97.00 88 PRO A O 1
ATOM 663 N N . HIS A 1 89 ? -2.772 -6.968 -7.957 1.00 97.38 89 HIS A N 1
ATOM 664 C CA . HIS A 1 89 ? -3.628 -6.580 -6.844 1.00 97.38 89 HIS A CA 1
ATOM 665 C C . HIS A 1 89 ? -4.870 -7.491 -6.774 1.00 97.38 89 HIS A C 1
ATOM 667 O O . HIS A 1 89 ? -5.521 -7.691 -7.803 1.00 97.38 89 HIS A O 1
ATOM 673 N N . PRO A 1 90 ? -5.286 -7.974 -5.583 1.00 95.62 90 PRO A N 1
ATOM 674 C CA . PRO A 1 90 ? -6.383 -8.942 -5.444 1.00 95.62 90 PRO A CA 1
ATOM 675 C C . PRO A 1 90 ? -7.702 -8.533 -6.116 1.00 95.62 90 PRO A C 1
ATOM 677 O O . PRO A 1 90 ? -8.417 -9.385 -6.631 1.00 95.62 90 PRO A O 1
ATOM 680 N N . PHE A 1 91 ? -8.021 -7.236 -6.132 1.00 95.44 91 PHE A N 1
ATOM 681 C CA . PHE A 1 91 ? -9.274 -6.715 -6.699 1.00 95.44 91 PHE A CA 1
ATOM 682 C C . PHE A 1 91 ? -9.106 -5.919 -7.997 1.00 95.44 91 PHE A C 1
ATOM 684 O O . PHE A 1 91 ? -10.096 -5.656 -8.670 1.00 95.44 91 PHE A O 1
ATOM 691 N N . PHE A 1 92 ? -7.881 -5.506 -8.339 1.00 95.69 92 PHE A N 1
ATOM 692 C CA . PHE A 1 92 ? -7.637 -4.578 -9.455 1.00 95.69 92 PHE A CA 1
ATOM 693 C C . PHE A 1 92 ? -6.775 -5.185 -10.567 1.00 95.69 92 PHE A C 1
ATOM 695 O O . PHE A 1 92 ? -6.546 -4.527 -11.576 1.00 95.69 92 PHE A O 1
ATOM 702 N N . GLY A 1 93 ? -6.327 -6.435 -10.410 1.00 95.12 93 GLY A N 1
ATOM 703 C CA . GLY A 1 93 ? -5.459 -7.091 -11.383 1.00 95.12 93 GLY A CA 1
ATOM 704 C C . GLY A 1 93 ? -4.064 -6.470 -11.407 1.00 95.12 93 GLY A C 1
ATOM 705 O O . GLY A 1 93 ? -3.579 -5.977 -10.391 1.00 95.12 93 GLY A O 1
ATOM 706 N N . GLU A 1 94 ? -3.399 -6.522 -12.555 1.00 97.19 94 GLU A N 1
ATOM 707 C CA . GLU A 1 94 ? -2.035 -6.014 -12.715 1.00 97.19 94 GLU A CA 1
ATOM 708 C C . GLU A 1 94 ? -1.959 -4.499 -12.496 1.00 97.19 94 GLU A C 1
ATOM 710 O O . GLU A 1 94 ? -2.585 -3.719 -13.213 1.00 97.19 94 GLU A O 1
ATOM 715 N N . LEU A 1 95 ? -1.147 -4.076 -11.525 1.00 98.50 95 LEU A N 1
ATOM 716 C CA . LEU A 1 95 ? -0.883 -2.666 -11.254 1.00 98.50 95 LEU A CA 1
ATOM 717 C C . LEU A 1 95 ? 0.613 -2.373 -11.342 1.00 98.50 95 LEU A C 1
ATOM 719 O O . LEU A 1 95 ? 1.434 -3.123 -10.812 1.00 98.50 95 LEU A O 1
ATOM 723 N N . THR A 1 96 ? 0.957 -1.237 -11.953 1.00 98.62 96 THR A N 1
ATOM 724 C CA . THR A 1 96 ? 2.303 -0.649 -11.8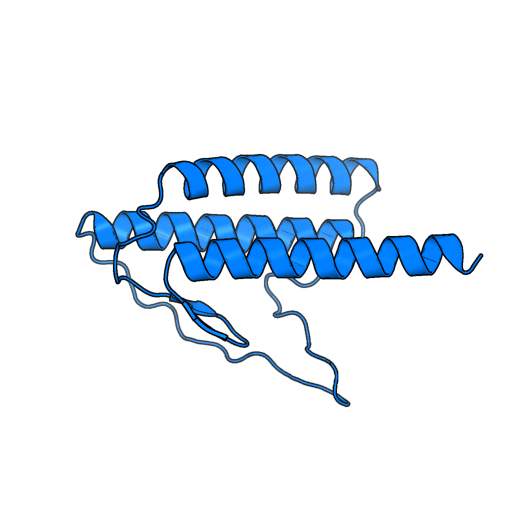80 1.00 98.62 96 THR A CA 1
ATOM 725 C C . THR A 1 96 ? 2.577 -0.082 -10.485 1.00 98.62 96 THR A C 1
ATOM 727 O O . THR A 1 96 ? 1.675 -0.006 -9.645 1.00 98.62 96 THR A O 1
ATOM 730 N N . ALA A 1 97 ? 3.802 0.394 -10.235 1.00 98.50 97 ALA A N 1
ATOM 731 C CA . ALA A 1 97 ? 4.141 1.057 -8.974 1.00 98.50 97 ALA A CA 1
ATOM 732 C C . ALA A 1 97 ? 3.211 2.251 -8.676 1.00 98.50 97 ALA A C 1
ATOM 734 O O . ALA A 1 97 ? 2.655 2.352 -7.582 1.00 98.50 97 ALA A O 1
ATOM 735 N N . LEU A 1 98 ? 2.949 3.102 -9.675 1.00 98.50 98 LEU A N 1
ATOM 736 C CA . LEU A 1 98 ? 1.991 4.203 -9.544 1.00 98.50 98 LEU A CA 1
ATOM 737 C C . LEU A 1 98 ? 0.560 3.702 -9.283 1.00 98.50 98 LEU A C 1
ATOM 739 O O . LEU A 1 98 ? -0.179 4.317 -8.513 1.00 98.50 98 LEU A O 1
ATOM 743 N N . GLY A 1 99 ? 0.167 2.583 -9.898 1.00 98.69 99 GLY A N 1
ATOM 744 C CA . GLY A 1 99 ? -1.119 1.933 -9.638 1.00 98.69 99 GLY A CA 1
ATOM 745 C C . GLY A 1 99 ? -1.271 1.507 -8.175 1.00 98.69 99 GLY A C 1
ATOM 746 O O . GLY A 1 99 ? -2.287 1.813 -7.554 1.00 98.69 99 GLY A O 1
ATOM 747 N N . TRP A 1 100 ? -0.242 0.884 -7.600 1.00 98.62 100 TRP A N 1
ATOM 748 C CA . TRP A 1 100 ? -0.218 0.478 -6.191 1.00 98.62 100 TRP A CA 1
ATOM 749 C C . TRP A 1 100 ? -0.263 1.664 -5.222 1.00 98.62 100 TRP A C 1
ATOM 751 O O . TRP A 1 100 ? -1.024 1.626 -4.256 1.00 98.62 100 TRP A O 1
ATOM 761 N N . VAL A 1 101 ? 0.467 2.750 -5.501 1.00 98.44 101 VAL A N 1
ATOM 762 C CA . VAL A 1 101 ? 0.389 3.983 -4.692 1.00 98.44 101 VAL A CA 1
ATOM 763 C C . VAL A 1 101 ? -1.024 4.577 -4.728 1.00 98.44 101 VAL A C 1
ATOM 765 O O . VAL A 1 101 ? -1.572 4.939 -3.687 1.00 98.44 101 VAL A O 1
ATOM 768 N N . ARG A 1 102 ? -1.652 4.640 -5.910 1.00 98.50 102 ARG A N 1
ATOM 769 C CA . ARG A 1 102 ? -3.034 5.130 -6.054 1.00 98.50 102 ARG A CA 1
ATOM 770 C C . ARG A 1 102 ? -4.039 4.246 -5.320 1.00 98.50 102 ARG A C 1
ATOM 772 O O . ARG A 1 102 ? -4.952 4.777 -4.694 1.00 98.50 102 ARG A O 1
ATOM 779 N N . ALA A 1 103 ? -3.864 2.926 -5.372 1.00 98.25 103 ALA A N 1
ATOM 780 C CA . ALA A 1 103 ? -4.717 1.984 -4.655 1.00 98.25 103 ALA A CA 1
ATOM 781 C C . ALA A 1 103 ? -4.633 2.189 -3.133 1.00 98.25 103 ALA A C 1
ATOM 783 O O . ALA A 1 103 ? -5.674 2.260 -2.482 1.00 98.25 103 ALA A O 1
ATOM 784 N N . ALA A 1 104 ? -3.426 2.362 -2.580 1.00 98.06 104 ALA A N 1
ATOM 785 C CA . ALA A 1 104 ? -3.240 2.652 -1.157 1.00 98.06 104 ALA A CA 1
ATOM 786 C C . ALA A 1 104 ? -3.869 3.993 -0.744 1.00 98.06 104 ALA A C 1
ATOM 788 O O . ALA A 1 104 ? -4.603 4.045 0.239 1.00 98.06 104 ALA A O 1
ATOM 789 N N . ALA A 1 105 ? -3.667 5.057 -1.528 1.00 97.88 105 ALA A N 1
ATOM 790 C CA . ALA A 1 105 ? -4.268 6.362 -1.246 1.00 97.88 105 ALA A CA 1
ATOM 791 C C . ALA A 1 105 ? -5.808 6.320 -1.285 1.00 97.88 105 ALA A C 1
ATOM 793 O O . ALA A 1 105 ? -6.475 6.874 -0.411 1.00 97.88 105 ALA A O 1
ATOM 794 N N . TYR A 1 106 ? -6.383 5.634 -2.280 1.00 97.75 106 TYR A N 1
ATOM 795 C CA . TYR A 1 106 ? -7.829 5.425 -2.370 1.00 97.75 106 TYR A CA 1
ATOM 796 C C . TYR A 1 106 ? -8.369 4.637 -1.168 1.00 97.75 106 TYR A C 1
ATOM 798 O O . TYR A 1 106 ? -9.396 5.005 -0.597 1.00 97.75 106 TYR A O 1
ATOM 806 N N . HIS A 1 107 ? -7.671 3.569 -0.772 1.00 97.06 107 HIS A N 1
ATOM 807 C CA . HIS A 1 107 ? -8.040 2.718 0.360 1.00 97.06 107 HIS A CA 1
ATOM 808 C C . HIS A 1 107 ? -8.051 3.489 1.685 1.00 97.06 107 HIS A C 1
ATOM 810 O O . HIS A 1 107 ? -9.042 3.436 2.417 1.00 97.06 107 HIS A O 1
ATOM 816 N N . GLU A 1 108 ? -7.004 4.269 1.958 1.00 96.19 108 GLU A N 1
ATOM 817 C CA . GLU A 1 108 ? -6.926 5.109 3.154 1.00 96.19 108 GLU A CA 1
ATOM 818 C C . GLU A 1 108 ? -8.059 6.145 3.181 1.00 96.19 108 GLU A C 1
ATOM 820 O O . GLU A 1 108 ? -8.784 6.249 4.174 1.00 96.19 108 GLU A O 1
ATOM 825 N N . ALA A 1 109 ? -8.266 6.869 2.075 1.00 97.25 109 ALA A N 1
ATOM 826 C CA . ALA A 1 109 ? -9.314 7.882 1.972 1.00 97.25 109 ALA A CA 1
ATOM 827 C C . ALA A 1 109 ? -10.718 7.291 2.187 1.00 97.25 109 ALA A C 1
ATOM 829 O O . ALA A 1 109 ? -11.553 7.897 2.864 1.00 97.25 109 ALA A O 1
ATOM 830 N N . HIS A 1 110 ? -10.975 6.091 1.655 1.00 95.81 110 HIS A N 1
ATOM 831 C CA . HIS A 1 110 ? -12.229 5.372 1.866 1.00 95.81 110 HIS A CA 1
ATOM 832 C C . HIS A 1 110 ? -12.478 5.082 3.354 1.00 95.81 110 HIS A C 1
ATOM 834 O O . HIS A 1 110 ? -13.566 5.356 3.866 1.00 95.81 110 HIS A O 1
ATOM 840 N N . HIS A 1 111 ? -11.473 4.570 4.068 1.00 95.88 111 HIS A N 1
ATOM 841 C CA . HIS A 1 111 ? -11.616 4.258 5.488 1.00 95.88 111 HIS A CA 1
ATOM 842 C C . HIS A 1 111 ? -11.696 5.497 6.376 1.00 95.88 111 HIS A C 1
ATOM 844 O O . HIS A 1 111 ? -12.471 5.499 7.334 1.00 95.88 111 HIS A O 1
ATOM 850 N N . LEU A 1 112 ? -10.950 6.556 6.056 1.00 95.19 112 LEU A N 1
ATOM 851 C CA . LEU A 1 112 ? -11.048 7.826 6.768 1.00 95.19 112 LEU A CA 1
ATOM 852 C C . LEU A 1 112 ? -12.463 8.400 6.663 1.00 95.19 112 LEU A C 1
ATOM 854 O O . LEU A 1 112 ? -13.048 8.765 7.681 1.00 95.19 112 LEU A O 1
ATOM 858 N N . LYS A 1 113 ? -13.038 8.404 5.455 1.00 95.44 113 LYS A N 1
ATOM 859 C CA . LYS A 1 113 ? -14.418 8.843 5.231 1.00 95.44 113 LYS A CA 1
ATOM 860 C C . LYS A 1 113 ? -15.410 8.030 6.067 1.00 95.44 113 LYS A C 1
ATOM 862 O O . LYS A 1 113 ? -16.225 8.613 6.774 1.00 95.44 113 LYS A O 1
ATOM 867 N N . ALA A 1 114 ? -15.302 6.700 6.054 1.00 92.06 114 ALA A N 1
ATOM 868 C CA . ALA A 1 114 ? -16.185 5.833 6.837 1.00 92.06 114 ALA A CA 1
ATOM 869 C C . ALA A 1 114 ? -16.077 6.087 8.356 1.00 92.06 114 ALA A C 1
ATOM 871 O O . ALA A 1 114 ? -17.079 6.049 9.069 1.00 92.06 114 ALA A O 1
ATOM 872 N N . LEU A 1 115 ? -14.870 6.370 8.864 1.00 92.75 115 LEU A N 1
ATOM 873 C CA . LEU A 1 115 ? -14.660 6.737 10.268 1.00 92.75 115 LEU A CA 1
ATOM 874 C C . LEU A 1 115 ? -15.290 8.092 10.604 1.00 92.75 115 LEU A C 1
ATOM 876 O O . LEU A 1 115 ? -15.936 8.217 11.641 1.00 92.75 115 LEU A O 1
ATOM 880 N N . GLN A 1 116 ? -15.126 9.091 9.736 1.00 94.25 116 GLN A N 1
ATOM 881 C CA . GLN A 1 116 ? -15.729 10.414 9.909 1.00 94.25 116 GLN A CA 1
ATOM 882 C C . GLN A 1 116 ? -17.259 10.329 9.927 1.00 94.25 116 GLN A C 1
ATOM 884 O O . GLN A 1 116 ? -17.885 10.848 10.846 1.00 94.25 116 GLN A O 1
ATOM 889 N N . GLU A 1 117 ? -17.859 9.602 8.983 1.00 93.62 117 GLU A N 1
ATOM 890 C CA . GLU A 1 117 ? -19.309 9.377 8.931 1.00 93.62 117 GLU A CA 1
ATOM 891 C C . GLU A 1 117 ? -19.830 8.687 10.203 1.00 93.62 117 GLU A C 1
ATOM 893 O O . GLU A 1 117 ? -20.853 9.091 10.758 1.00 93.62 117 GLU A O 1
ATOM 898 N N . ALA A 1 118 ? -19.100 7.692 10.717 1.00 91.81 118 ALA A N 1
ATOM 899 C CA . ALA A 1 118 ? -19.451 6.999 11.956 1.00 91.81 118 ALA A CA 1
ATOM 900 C C . ALA A 1 118 ? -19.330 7.881 13.214 1.00 91.81 118 ALA A C 1
ATOM 902 O O . ALA A 1 118 ? -19.999 7.605 14.212 1.00 91.81 118 ALA A O 1
ATOM 903 N N . LEU A 1 119 ? -18.476 8.910 13.187 1.00 90.44 119 LEU A N 1
ATOM 904 C CA . LEU A 1 119 ? -18.333 9.889 14.269 1.00 90.44 119 LEU A CA 1
ATOM 905 C C . LEU A 1 119 ? -19.382 11.003 14.183 1.00 90.44 119 LEU A C 1
ATOM 907 O O . LEU A 1 119 ? -19.860 11.439 15.221 1.00 90.44 119 LEU A O 1
ATOM 911 N N . SER A 1 120 ? -19.754 11.441 12.977 1.00 86.50 120 SER A N 1
ATOM 912 C CA . SER A 1 120 ? -20.771 12.482 12.755 1.00 86.50 120 SER A CA 1
ATOM 913 C C . SER A 1 120 ? -22.212 11.984 12.876 1.00 86.50 120 SER A C 1
ATOM 915 O O . SER A 1 120 ? -23.123 12.794 12.997 1.00 86.50 120 SER A O 1
ATOM 917 N N . SER A 1 121 ? -22.432 10.668 12.823 1.00 75.31 121 SER A N 1
ATOM 918 C CA . SER A 1 121 ? -23.753 10.044 13.016 1.00 75.31 121 SER A CA 1
ATOM 919 C C . SER A 1 121 ? -24.067 9.731 14.489 1.00 75.31 121 SER A C 1
ATOM 921 O O . SER A 1 121 ? -25.001 8.978 14.767 1.00 75.31 121 SER A O 1
ATOM 923 N N . ARG A 1 122 ? -23.259 10.249 15.421 1.00 55.00 122 ARG A N 1
ATOM 924 C CA . ARG A 1 122 ? -23.451 10.171 16.876 1.00 55.00 122 ARG A CA 1
ATOM 925 C C . ARG A 1 122 ? -23.822 11.540 17.419 1.00 55.00 122 ARG A C 1
ATOM 927 O O . ARG A 1 122 ? -24.613 11.558 18.383 1.00 55.00 122 ARG A O 1
#

Nearest PDB structures (foldseek):
  2yqy-assembly1_A  TM=9.890E-01  e=1.209E-08  Thermus thermophilus HB8
  2yqy-assembly2_B  TM=9.864E-01  e=3.270E-08  Thermus thermophilus HB8
  3tag-assembly1_A  TM=4.040E-01  e=5.027E+00  Escherichia phage RB69
  4i9l-assembly1_A  TM=3.923E-01  e=5.652E+00  Escherichia phage RB69
  3cfo-assembly1_A  TM=4.052E-01  e=6.737E+00  unclassified

Secondary structure (DSSP, 8-state):
-HHHHHHHHHHHHHHHHHHHHHHHTT---------PPEEETTEEEPPGGGS------HHHHHHHHHHHHHHHHHHHHHS-TT---EEEETTTEEEEHHHHHHHHHHHHHHHHHHHHHHHHT-

Radius of gyration: 15.34 Å; Cα contacts (8 Å, |Δi|>4): 129; chains: 1; bounding box: 41×29×39 Å

Organism: NCBI:txid540988

Mean predicted aligned error: 2.96 Å

Solvent-accessible surface area (backbone atoms only — not comparable to full-atom values): 6924 Å² total; per-residue (Å²): 83,73,59,40,26,49,20,34,46,34,40,52,48,20,52,49,30,47,49,47,42,42,45,75,71,69,50,89,71,84,86,74,86,86,63,76,54,50,69,56,96,91,37,80,47,73,55,78,91,36,46,57,83,62,93,67,55,71,67,57,34,52,53,47,26,54,53,16,49,53,48,25,54,55,28,55,75,67,40,60,68,82,52,83,58,64,52,75,39,47,84,72,42,75,26,31,48,47,46,48,54,51,50,51,53,52,52,51,52,53,53,52,50,54,52,51,53,65,59,74,76,106